Protein AF-A0A896WCW1-F1 (afdb_monomer_lite)

Structure (mmCIF, N/CA/C/O backbone):
data_AF-A0A896WCW1-F1
#
_entry.id   AF-A0A896WCW1-F1
#
loop_
_atom_site.group_PDB
_atom_site.id
_atom_site.type_symbol
_atom_site.label_atom_id
_atom_site.label_alt_id
_atom_site.label_comp_id
_atom_site.label_asym_id
_atom_site.label_entity_id
_atom_site.label_seq_id
_atom_site.pdbx_PDB_ins_code
_atom_site.Cartn_x
_atom_site.Cartn_y
_atom_site.Cartn_z
_atom_site.occupancy
_atom_site.B_iso_or_equiv
_atom_site.auth_seq_id
_atom_site.auth_comp_id
_atom_site.auth_asym_id
_atom_site.auth_atom_id
_atom_site.pdbx_PDB_model_num
ATOM 1 N N . LEU A 1 1 ? 6.620 -12.943 19.624 1.00 75.69 1 LEU A N 1
ATOM 2 C CA . LEU A 1 1 ? 5.617 -12.027 19.021 1.00 75.69 1 LEU A CA 1
ATOM 3 C C . LEU A 1 1 ? 4.188 -12.541 19.165 1.00 75.69 1 LEU A C 1
ATOM 5 O O . LEU A 1 1 ? 3.379 -11.844 19.757 1.00 75.69 1 LEU A O 1
ATOM 9 N N . VAL A 1 2 ? 3.873 -13.747 18.675 1.00 80.25 2 VAL A N 1
ATOM 10 C CA . VAL A 1 2 ? 2.496 -14.287 18.713 1.00 80.25 2 VAL A CA 1
ATOM 11 C C . VAL A 1 2 ? 1.974 -14.464 20.144 1.00 80.25 2 VAL A C 1
ATOM 13 O O . VAL A 1 2 ? 0.871 -14.019 20.441 1.00 80.25 2 VAL A O 1
ATOM 16 N N . LEU A 1 3 ? 2.795 -15.014 21.045 1.00 81.62 3 LEU A N 1
ATOM 17 C CA . LEU A 1 3 ? 2.442 -15.163 22.464 1.00 81.62 3 LEU A CA 1
ATOM 18 C C . LEU A 1 3 ? 2.138 -13.806 23.123 1.00 81.62 3 LEU A C 1
ATOM 20 O O . LEU A 1 3 ? 1.095 -13.642 23.740 1.00 81.62 3 LEU A O 1
ATOM 24 N N . ASN A 1 4 ? 2.971 -12.788 22.895 1.00 84.62 4 ASN A N 1
ATOM 25 C CA . ASN A 1 4 ? 2.755 -11.452 23.472 1.00 84.62 4 ASN A CA 1
ATOM 26 C C . ASN A 1 4 ? 1.483 -10.771 22.945 1.00 84.62 4 ASN A C 1
ATOM 28 O O . ASN A 1 4 ? 0.840 -10.027 23.681 1.00 84.62 4 ASN A O 1
ATOM 32 N N . LYS A 1 5 ? 1.106 -11.046 21.689 1.00 83.25 5 LYS A N 1
ATOM 33 C CA . LYS A 1 5 ? -0.146 -10.555 21.107 1.00 83.25 5 LYS A CA 1
ATOM 34 C C . LYS A 1 5 ? -1.368 -11.228 21.737 1.00 83.25 5 LYS A C 1
ATOM 36 O O . LYS A 1 5 ? -2.339 -10.546 22.038 1.00 83.25 5 LYS A O 1
ATOM 41 N N . LEU A 1 6 ? -1.311 -12.545 21.947 1.00 79.38 6 LEU A N 1
ATOM 42 C CA . LEU A 1 6 ? -2.385 -13.324 22.579 1.00 79.38 6 LEU A CA 1
ATOM 43 C C . LEU A 1 6 ? -2.611 -12.925 24.039 1.00 79.38 6 LEU A C 1
ATOM 45 O O . LEU A 1 6 ? -3.748 -12.850 24.487 1.00 79.38 6 LEU A O 1
ATOM 49 N N . HIS A 1 7 ? -1.533 -12.620 24.758 1.00 83.44 7 HIS A N 1
ATOM 50 C CA . HIS A 1 7 ? -1.588 -12.203 26.158 1.00 83.44 7 HIS A CA 1
ATOM 51 C C . HIS A 1 7 ? -1.966 -10.717 26.330 1.00 83.44 7 HIS A C 1
ATOM 53 O O . HIS A 1 7 ? -1.955 -10.210 27.447 1.00 83.44 7 HIS A O 1
ATOM 59 N N . GLY A 1 8 ? -2.266 -9.997 25.240 1.00 77.44 8 GLY A N 1
ATOM 60 C CA . GLY A 1 8 ? -2.733 -8.606 25.263 1.00 77.44 8 GLY A CA 1
ATOM 61 C C . GLY A 1 8 ? -1.685 -7.557 25.654 1.00 77.44 8 GLY A C 1
ATOM 62 O O . GLY A 1 8 ? -1.963 -6.367 25.551 1.00 77.44 8 GLY A O 1
ATOM 63 N N . GLY A 1 9 ? -0.478 -7.965 26.054 1.00 80.69 9 GLY A N 1
ATOM 64 C CA . GLY A 1 9 ? 0.569 -7.049 26.515 1.00 80.69 9 GLY A CA 1
ATOM 65 C C . GLY A 1 9 ? 1.235 -6.230 25.404 1.00 80.69 9 GLY A C 1
ATOM 66 O O . GLY A 1 9 ? 1.813 -5.187 25.688 1.00 80.69 9 GLY A O 1
ATOM 67 N N . LEU A 1 10 ? 1.175 -6.679 24.142 1.00 85.19 10 LEU A N 1
ATOM 68 C CA . LEU A 1 10 ? 1.815 -5.986 23.019 1.00 85.19 10 LEU A CA 1
ATOM 69 C C . LEU A 1 10 ? 1.046 -6.214 21.7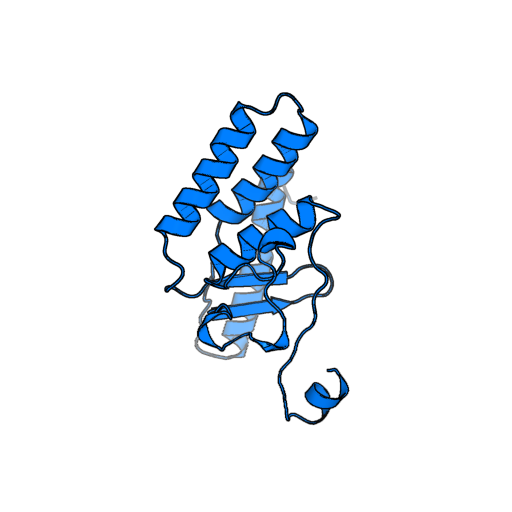08 1.00 85.19 10 LEU A C 1
ATOM 71 O O . LEU A 1 10 ? 0.967 -7.338 21.204 1.00 85.19 10 LEU A O 1
ATOM 75 N N . GLN A 1 11 ? 0.521 -5.144 21.107 1.00 84.56 11 GLN A N 1
ATOM 76 C CA . GLN A 1 11 ? -0.097 -5.216 19.782 1.00 84.56 11 GLN A CA 1
ATOM 77 C C . GLN A 1 11 ? 0.983 -5.223 18.693 1.00 84.56 11 GLN A C 1
ATOM 79 O O . GLN A 1 11 ? 1.600 -4.201 18.414 1.00 84.56 11 GLN A O 1
ATOM 84 N N . VAL A 1 12 ? 1.213 -6.383 18.067 1.00 88.31 12 VAL A N 1
ATOM 85 C CA . VAL A 1 12 ? 2.205 -6.537 16.987 1.00 88.31 12 VAL A CA 1
ATOM 86 C C . VAL A 1 12 ? 1.606 -7.230 15.767 1.00 88.31 12 VAL A C 1
ATOM 88 O O . VAL A 1 12 ? 0.738 -8.105 15.869 1.00 88.31 12 VAL A O 1
ATOM 91 N N . ALA A 1 13 ? 2.105 -6.861 14.592 1.00 88.25 13 ALA A N 1
ATOM 92 C CA . ALA A 1 13 ? 1.922 -7.593 13.350 1.00 88.25 13 ALA A CA 1
ATOM 93 C C . ALA A 1 13 ? 3.277 -7.757 12.650 1.00 88.25 13 ALA A C 1
ATOM 95 O O . ALA A 1 13 ? 4.128 -6.876 12.731 1.00 88.25 13 ALA A O 1
ATOM 96 N N . ALA A 1 14 ? 3.473 -8.893 11.982 1.00 88.06 14 ALA A N 1
ATOM 97 C CA . ALA A 1 14 ? 4.663 -9.165 11.186 1.00 88.06 14 ALA A CA 1
ATOM 98 C C . ALA A 1 14 ? 4.242 -9.394 9.733 1.00 88.06 14 ALA A C 1
ATOM 100 O O . ALA A 1 14 ? 3.324 -10.171 9.470 1.00 88.06 14 ALA A O 1
ATOM 101 N N . VAL A 1 15 ? 4.907 -8.704 8.808 1.00 90.31 15 VAL A N 1
ATOM 102 C CA . VAL A 1 15 ? 4.639 -8.753 7.367 1.00 90.31 15 VAL A CA 1
ATOM 103 C C . VAL A 1 15 ? 5.955 -9.004 6.643 1.00 90.31 15 VAL A C 1
ATOM 105 O O . VAL A 1 15 ? 7.001 -8.487 7.036 1.00 90.31 15 VAL A O 1
ATOM 108 N N . LYS A 1 16 ? 5.918 -9.813 5.583 1.00 90.62 16 LYS A N 1
ATOM 109 C CA . LYS A 1 16 ? 7.090 -10.065 4.743 1.00 90.62 16 LYS A CA 1
ATOM 110 C C . LYS A 1 16 ? 7.417 -8.824 3.907 1.00 90.62 16 LYS A C 1
ATOM 112 O O . LYS A 1 16 ? 6.524 -8.229 3.309 1.00 90.62 16 LYS A O 1
ATOM 117 N N . ALA A 1 17 ? 8.696 -8.467 3.827 1.00 87.75 17 ALA A N 1
ATOM 118 C CA . ALA A 1 17 ? 9.135 -7.359 2.986 1.00 87.75 17 ALA A CA 1
ATOM 119 C C . ALA A 1 17 ? 8.834 -7.631 1.495 1.00 87.75 17 ALA A C 1
ATOM 121 O O . ALA A 1 17 ? 9.025 -8.765 1.035 1.00 87.75 17 ALA A O 1
ATOM 122 N N . PRO A 1 18 ? 8.392 -6.616 0.733 1.00 87.38 18 PRO A N 1
ATOM 123 C CA . PRO A 1 18 ? 8.141 -6.767 -0.693 1.00 87.38 18 PRO A CA 1
ATOM 124 C C . PRO A 1 18 ? 9.458 -6.888 -1.473 1.00 87.38 18 PRO A C 1
ATOM 126 O O . PRO A 1 18 ? 10.452 -6.243 -1.151 1.00 87.38 18 PRO A O 1
ATOM 129 N N . GLY A 1 19 ? 9.462 -7.707 -2.526 1.00 85.12 19 GLY A N 1
ATOM 130 C CA . GLY A 1 19 ? 10.614 -7.864 -3.418 1.00 85.12 19 GLY A CA 1
ATOM 131 C C . GLY A 1 19 ? 11.773 -8.714 -2.869 1.00 85.12 19 GLY A C 1
ATOM 132 O O . GLY A 1 19 ? 11.715 -9.337 -1.800 1.00 85.12 19 GLY A O 1
ATOM 133 N N . PHE A 1 20 ? 12.854 -8.759 -3.651 1.00 84.69 20 PHE A N 1
ATOM 134 C CA . PHE A 1 20 ? 14.039 -9.587 -3.410 1.00 84.69 20 PHE A CA 1
ATOM 135 C C . PHE A 1 20 ? 15.327 -8.806 -3.700 1.00 84.69 20 PHE A C 1
ATOM 137 O O . PHE A 1 20 ? 15.320 -7.907 -4.538 1.00 84.69 20 PHE A O 1
ATOM 144 N N . GLY A 1 21 ? 16.415 -9.154 -3.004 1.00 86.75 21 GLY A N 1
ATOM 145 C CA . GLY A 1 21 ? 17.727 -8.516 -3.173 1.00 86.75 21 GLY A CA 1
ATOM 146 C C . GLY A 1 21 ? 17.686 -7.002 -2.950 1.00 86.75 21 GLY A C 1
ATOM 147 O O . GLY A 1 21 ? 16.979 -6.521 -2.061 1.00 86.75 21 GLY A O 1
ATOM 148 N N . ASP A 1 22 ? 18.387 -6.257 -3.798 1.00 82.81 22 ASP A N 1
ATOM 149 C CA . ASP A 1 22 ? 18.484 -4.793 -3.712 1.00 82.81 22 ASP A CA 1
ATOM 150 C C . ASP A 1 22 ? 17.143 -4.092 -3.937 1.00 82.81 22 ASP A C 1
ATOM 152 O O . ASP A 1 22 ? 16.854 -3.059 -3.340 1.00 82.81 22 ASP A O 1
ATOM 156 N N . ARG A 1 23 ? 16.229 -4.719 -4.682 1.00 83.62 23 ARG A N 1
ATOM 157 C CA . ARG A 1 23 ? 14.876 -4.179 -4.873 1.00 83.62 23 ARG A CA 1
ATOM 158 C C . ARG A 1 23 ? 14.073 -4.164 -3.580 1.00 83.62 23 ARG A C 1
ATOM 160 O O . ARG A 1 23 ? 13.231 -3.292 -3.391 1.00 83.62 23 ARG A O 1
ATOM 167 N N . ARG A 1 24 ? 14.326 -5.118 -2.678 1.00 86.56 24 ARG A N 1
ATOM 168 C CA . ARG A 1 24 ? 13.708 -5.118 -1.346 1.00 86.56 24 ARG A CA 1
ATOM 169 C C . ARG A 1 24 ? 14.183 -3.919 -0.536 1.00 86.56 24 ARG A C 1
ATOM 171 O O . ARG A 1 24 ? 13.361 -3.272 0.102 1.00 86.56 24 ARG A O 1
ATOM 178 N N . LYS A 1 25 ? 15.487 -3.638 -0.572 1.00 85.75 25 LYS A N 1
ATOM 179 C CA . LYS A 1 25 ? 16.098 -2.484 0.097 1.00 85.75 25 LYS A CA 1
ATOM 180 C C . LYS A 1 25 ? 15.445 -1.196 -0.408 1.00 85.75 25 LYS A C 1
ATOM 182 O O . LYS A 1 25 ? 14.815 -0.473 0.355 1.00 85.75 25 LYS A O 1
ATOM 187 N N . ASP A 1 26 ? 15.432 -1.014 -1.718 1.00 86.50 26 ASP A N 1
ATOM 188 C CA . ASP A 1 26 ? 14.799 0.124 -2.379 1.00 86.50 26 ASP A CA 1
ATOM 189 C C . ASP A 1 26 ? 13.331 0.353 -1.995 1.00 86.50 26 ASP A C 1
ATOM 191 O O . ASP A 1 26 ? 12.945 1.473 -1.657 1.00 86.50 26 ASP A O 1
ATOM 195 N N . MET A 1 27 ? 12.515 -0.706 -2.017 1.00 87.50 27 MET A N 1
ATOM 196 C CA . MET A 1 27 ? 11.097 -0.619 -1.658 1.00 87.50 27 MET A CA 1
ATOM 197 C C . MET A 1 27 ? 10.889 -0.354 -0.163 1.00 87.50 27 MET A C 1
ATOM 199 O O . MET A 1 27 ? 9.949 0.343 0.211 1.00 87.50 27 MET A O 1
ATOM 203 N N . LEU A 1 28 ? 11.750 -0.890 0.706 1.00 87.12 28 LEU A N 1
ATOM 204 C CA . LEU A 1 28 ? 11.729 -0.564 2.133 1.00 87.12 28 LEU A CA 1
ATOM 205 C C . LEU A 1 28 ? 12.150 0.888 2.380 1.00 87.12 28 LEU A C 1
ATOM 207 O O . LEU A 1 28 ? 11.597 1.523 3.273 1.00 87.12 28 LEU A O 1
ATOM 211 N N . GLY A 1 29 ? 13.061 1.427 1.568 1.00 85.31 29 GLY A N 1
ATOM 212 C CA . GLY A 1 29 ? 13.411 2.846 1.572 1.00 85.31 29 GLY A CA 1
ATOM 213 C C . GLY A 1 29 ? 12.224 3.724 1.196 1.00 85.31 29 GLY A C 1
ATOM 214 O O . GLY A 1 29 ? 11.944 4.702 1.882 1.00 85.31 29 GLY A O 1
ATOM 215 N N . ASP A 1 30 ? 11.467 3.332 0.170 1.00 85.94 30 ASP A N 1
ATOM 216 C CA . ASP A 1 30 ? 10.249 4.043 -0.234 1.00 85.94 30 ASP A CA 1
ATOM 217 C C . ASP A 1 30 ? 9.215 4.069 0.907 1.00 85.94 30 ASP A C 1
ATOM 219 O O . ASP A 1 30 ? 8.649 5.116 1.216 1.00 85.94 30 ASP A O 1
ATOM 223 N N . ILE A 1 31 ? 9.007 2.935 1.587 1.00 85.75 31 ILE A N 1
ATOM 224 C CA . ILE A 1 31 ? 8.095 2.848 2.738 1.00 85.75 31 ILE A CA 1
ATOM 225 C C . ILE A 1 31 ? 8.608 3.688 3.914 1.00 85.75 31 ILE A C 1
ATOM 227 O O . ILE A 1 31 ? 7.816 4.371 4.558 1.00 85.75 31 ILE A O 1
ATOM 231 N N . ALA A 1 32 ? 9.914 3.679 4.187 1.00 85.12 32 ALA A N 1
ATOM 232 C CA . ALA A 1 32 ? 10.501 4.485 5.254 1.00 85.12 32 ALA A CA 1
ATOM 233 C C . ALA A 1 32 ? 10.241 5.984 5.033 1.00 85.12 32 ALA A C 1
ATOM 235 O O . ALA A 1 32 ? 9.822 6.666 5.964 1.00 85.12 32 ALA A O 1
ATOM 236 N N . VAL A 1 33 ? 10.375 6.467 3.791 1.00 84.19 33 VAL A N 1
ATOM 237 C CA . VAL A 1 33 ? 10.056 7.857 3.421 1.00 84.19 33 VAL A CA 1
ATOM 238 C C . VAL A 1 33 ? 8.571 8.170 3.635 1.00 84.19 33 VAL A C 1
ATOM 240 O O . VAL A 1 33 ? 8.252 9.208 4.208 1.00 84.19 3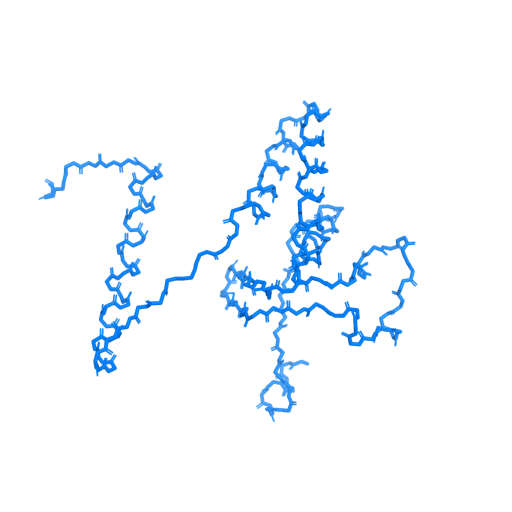3 VAL A O 1
ATOM 243 N N . ILE A 1 34 ? 7.659 7.266 3.250 1.00 81.50 34 ILE A N 1
ATOM 244 C CA . ILE A 1 34 ? 6.207 7.461 3.434 1.00 81.50 34 ILE A CA 1
ATOM 245 C C . ILE A 1 34 ? 5.830 7.578 4.914 1.00 81.50 34 ILE A C 1
ATOM 247 O O . ILE A 1 34 ? 4.923 8.329 5.261 1.00 81.50 34 ILE A O 1
ATOM 251 N N . VAL A 1 35 ? 6.481 6.811 5.784 1.00 82.25 35 VAL A N 1
ATOM 252 C CA . VAL A 1 35 ? 6.122 6.695 7.207 1.00 82.25 35 VAL A CA 1
ATOM 253 C C . VAL A 1 35 ? 6.996 7.621 8.082 1.00 82.25 35 VAL A C 1
ATOM 255 O O . VAL A 1 35 ? 6.801 7.712 9.291 1.00 82.25 35 VAL A O 1
ATOM 258 N N . GLY A 1 36 ? 7.959 8.334 7.483 1.00 77.25 36 GLY A N 1
ATOM 259 C CA . GLY A 1 36 ? 8.893 9.214 8.193 1.00 77.25 36 GLY A CA 1
ATOM 260 C C . GLY A 1 36 ? 9.895 8.466 9.078 1.00 77.25 36 GLY A C 1
ATOM 261 O O . GLY A 1 36 ? 10.403 9.033 10.038 1.00 77.25 36 GLY A O 1
ATOM 262 N N . ALA A 1 37 ? 10.157 7.190 8.786 1.00 79.31 37 ALA A N 1
ATOM 263 C CA . ALA A 1 37 ? 11.105 6.367 9.529 1.00 79.31 37 ALA A CA 1
ATOM 264 C C . ALA A 1 37 ? 12.536 6.580 9.027 1.00 79.31 37 ALA A C 1
ATOM 266 O O . ALA A 1 37 ? 12.771 6.805 7.835 1.00 79.31 37 ALA A O 1
ATOM 267 N N . LYS A 1 38 ? 13.517 6.385 9.910 1.00 71.88 38 LYS A N 1
ATOM 268 C CA . LYS A 1 38 ? 14.909 6.259 9.484 1.00 71.88 38 LYS A CA 1
ATOM 269 C C . LYS A 1 38 ? 15.073 4.972 8.681 1.00 71.88 38 LYS A C 1
ATOM 271 O O . LYS A 1 38 ? 14.558 3.913 9.040 1.00 71.88 38 LYS A O 1
ATOM 276 N N . TYR A 1 39 ? 15.809 5.048 7.578 1.00 68.19 39 TYR A N 1
ATOM 277 C CA . TYR A 1 39 ? 16.064 3.889 6.734 1.00 68.19 39 TYR A CA 1
ATOM 278 C C . TYR A 1 39 ? 17.131 2.978 7.370 1.00 68.19 39 TYR A C 1
ATOM 280 O O . TYR A 1 39 ? 18.319 3.083 7.085 1.00 68.19 39 TYR A O 1
ATOM 288 N N . VAL A 1 40 ? 16.690 2.101 8.276 1.00 61.00 40 VAL A N 1
ATOM 289 C CA . VAL A 1 40 ? 17.547 1.206 9.084 1.00 61.00 40 VAL A CA 1
ATOM 290 C C . VAL A 1 40 ? 18.079 -0.000 8.289 1.00 61.00 40 VAL A C 1
ATOM 292 O O . VAL A 1 40 ? 19.041 -0.637 8.698 1.00 61.00 40 VAL A O 1
ATOM 295 N N . VAL A 1 41 ? 17.492 -0.320 7.130 1.00 59.53 41 VAL A N 1
ATOM 296 C CA . VAL A 1 41 ? 17.813 -1.538 6.350 1.00 59.53 41 VAL A CA 1
ATOM 297 C C . VAL A 1 41 ? 18.951 -1.318 5.335 1.00 59.53 41 VAL A C 1
ATOM 299 O O . VAL A 1 41 ? 19.270 -2.218 4.558 1.00 59.53 41 VAL A O 1
ATOM 302 N N . ASN A 1 42 ? 19.589 -0.142 5.320 1.00 63.75 42 ASN A N 1
ATOM 303 C CA . ASN A 1 42 ? 20.800 0.032 4.521 1.00 63.75 42 ASN A CA 1
ATOM 304 C C . ASN A 1 42 ? 22.018 -0.524 5.272 1.00 63.75 42 ASN A C 1
ATOM 306 O O . ASN A 1 42 ? 22.437 0.053 6.276 1.00 63.75 42 ASN A O 1
ATOM 310 N N . ASP A 1 43 ? 22.614 -1.599 4.751 1.00 58.41 43 ASP A N 1
ATOM 311 C CA . ASP A 1 43 ? 23.849 -2.190 5.291 1.00 58.41 43 ASP A CA 1
ATOM 312 C C . ASP A 1 43 ? 25.016 -1.179 5.316 1.00 58.41 43 ASP A C 1
ATOM 314 O O . ASP A 1 43 ? 25.931 -1.305 6.126 1.00 58.41 43 ASP A O 1
ATOM 318 N N . GLU A 1 44 ? 24.967 -0.137 4.478 1.00 57.78 44 GLU A N 1
ATOM 319 C CA . GLU A 1 44 ? 25.978 0.928 4.407 1.00 57.78 44 GLU A CA 1
ATOM 320 C C . GLU A 1 44 ? 25.946 1.890 5.605 1.00 57.78 44 GLU A C 1
ATOM 322 O O . GLU A 1 44 ? 26.945 2.541 5.901 1.00 57.78 44 GLU A O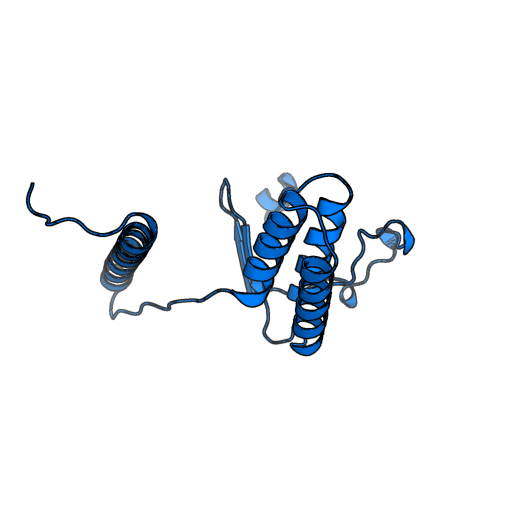 1
ATOM 327 N N . LEU A 1 45 ? 24.809 1.996 6.305 1.00 59.97 45 LEU A N 1
ATOM 328 C CA . LEU A 1 45 ? 24.614 2.956 7.399 1.00 59.97 45 LEU A CA 1
ATOM 329 C C . LEU A 1 45 ? 24.957 2.387 8.787 1.00 59.97 45 LEU A C 1
ATOM 331 O O . LEU A 1 45 ? 24.893 3.133 9.761 1.00 59.97 45 LEU A O 1
ATOM 335 N N . ALA A 1 46 ? 25.339 1.105 8.885 1.00 57.94 46 ALA A N 1
ATOM 336 C CA . ALA A 1 46 ? 25.826 0.440 10.104 1.00 57.94 46 ALA A CA 1
ATOM 337 C C . ALA A 1 46 ? 25.011 0.732 11.387 1.00 57.94 46 ALA A C 1
ATOM 339 O O . ALA A 1 46 ? 25.560 0.771 12.490 1.00 57.94 46 ALA A O 1
ATOM 340 N N . VAL A 1 47 ? 23.695 0.938 11.265 1.00 66.12 47 VAL A N 1
ATOM 341 C CA . VAL A 1 47 ? 22.817 1.172 12.418 1.00 66.12 47 VAL A CA 1
ATOM 342 C C . VAL A 1 47 ? 22.509 -0.173 13.061 1.00 66.12 47 VAL A C 1
ATOM 344 O O . VAL A 1 47 ? 21.873 -1.035 12.453 1.00 66.12 47 VAL A O 1
ATOM 347 N N . LYS A 1 48 ? 22.958 -0.368 14.301 1.00 69.44 48 LYS A N 1
ATOM 348 C CA . LYS A 1 48 ? 22.604 -1.556 15.078 1.00 69.44 48 LYS A CA 1
ATOM 349 C C . LYS A 1 48 ? 21.164 -1.439 15.565 1.00 69.44 48 LYS A C 1
ATOM 351 O O . LYS A 1 48 ? 20.726 -0.373 15.985 1.00 69.44 48 LYS A O 1
ATOM 356 N N . MET A 1 49 ? 20.446 -2.562 15.568 1.00 69.50 49 MET A N 1
ATOM 357 C CA . MET A 1 49 ? 19.060 -2.637 16.058 1.00 69.50 49 MET A CA 1
ATOM 358 C C . MET A 1 49 ? 18.920 -2.269 17.545 1.00 69.50 49 MET A C 1
ATOM 360 O O . MET A 1 49 ? 17.826 -1.946 17.996 1.00 69.50 49 MET A O 1
ATOM 364 N N . GLU A 1 50 ? 20.022 -2.319 18.291 1.00 74.75 50 GLU A N 1
ATOM 365 C CA . GLU A 1 50 ? 20.100 -2.004 19.720 1.00 74.75 50 GLU A CA 1
ATOM 366 C C . GLU A 1 50 ? 20.068 -0.492 19.998 1.00 74.75 50 GLU A C 1
ATOM 368 O O . GLU A 1 50 ? 19.601 -0.084 21.057 1.00 74.75 50 GLU A O 1
ATOM 373 N N . ASP A 1 51 ? 20.488 0.333 19.034 1.00 77.25 51 ASP A N 1
ATOM 374 C CA . ASP A 1 51 ? 20.622 1.789 19.192 1.00 77.25 51 ASP A CA 1
ATOM 375 C C . ASP A 1 51 ? 19.397 2.566 18.664 1.00 77.25 51 ASP A C 1
ATOM 377 O O . ASP A 1 51 ? 19.412 3.795 18.586 1.00 77.25 51 ASP A O 1
ATOM 381 N N . ILE A 1 52 ? 18.335 1.862 18.255 1.00 78.50 52 ILE A N 1
ATOM 382 C CA . ILE A 1 52 ? 17.152 2.469 17.634 1.00 78.50 52 ILE A CA 1
ATOM 383 C C . ILE A 1 52 ? 16.312 3.182 18.693 1.00 78.50 52 ILE A C 1
ATOM 385 O O . ILE A 1 52 ? 15.851 2.583 19.666 1.00 78.50 52 ILE A O 1
ATOM 389 N N . THR A 1 53 ? 16.048 4.465 18.459 1.00 81.06 53 THR A N 1
ATOM 390 C CA . THR A 1 53 ? 15.179 5.282 19.308 1.00 81.06 53 THR A CA 1
ATOM 391 C C . THR A 1 53 ? 13.766 5.379 18.734 1.00 81.06 53 THR A C 1
ATOM 393 O O . THR A 1 53 ? 13.522 5.096 17.561 1.00 81.06 53 THR A O 1
ATOM 396 N N . LEU A 1 54 ? 12.802 5.834 19.541 1.00 78.81 54 LEU A N 1
ATOM 397 C CA . LEU A 1 54 ? 11.429 6.074 19.072 1.00 78.81 54 LEU A CA 1
ATOM 398 C C . LEU A 1 54 ? 11.352 7.114 17.941 1.00 78.81 54 LEU A C 1
ATOM 400 O O . LEU A 1 54 ? 10.408 7.076 17.162 1.00 78.81 54 LEU A O 1
ATOM 404 N N . ALA A 1 55 ? 12.339 8.009 17.837 1.00 77.56 55 ALA A N 1
ATOM 405 C CA . ALA A 1 55 ? 12.423 8.999 16.765 1.00 77.56 55 ALA A CA 1
ATOM 406 C C . ALA A 1 55 ? 12.845 8.390 15.416 1.00 77.56 55 ALA A C 1
ATOM 408 O O . ALA A 1 55 ? 12.581 8.975 14.370 1.00 77.56 55 ALA A O 1
ATOM 409 N N . ASP A 1 56 ? 13.487 7.220 15.429 1.00 77.75 56 ASP A N 1
ATOM 410 C CA . ASP A 1 56 ? 13.883 6.506 14.213 1.00 77.75 56 ASP A CA 1
ATOM 411 C C . ASP A 1 56 ? 12.728 5.665 13.639 1.00 77.75 56 ASP A C 1
ATOM 413 O O . ASP A 1 56 ? 12.773 5.248 12.477 1.00 77.75 56 ASP A O 1
ATOM 417 N N . LEU A 1 57 ? 11.689 5.409 14.442 1.00 81.94 57 LEU A N 1
ATOM 418 C CA . LEU A 1 57 ? 10.497 4.676 14.033 1.00 81.94 57 LEU A CA 1
ATOM 419 C C . LEU A 1 57 ? 9.520 5.594 13.298 1.00 81.94 57 LEU A C 1
ATOM 421 O O . LEU A 1 57 ? 9.279 6.732 13.690 1.00 81.94 57 LEU A O 1
ATOM 425 N N . GLY A 1 58 ? 8.908 5.066 12.242 1.00 81.12 58 GLY A N 1
ATOM 426 C CA . GLY A 1 58 ? 7.891 5.795 11.497 1.00 81.12 58 GLY A CA 1
ATOM 427 C C . GLY A 1 58 ? 6.513 5.752 12.162 1.00 81.12 58 GLY A C 1
ATOM 428 O O . GLY A 1 58 ? 6.185 4.817 12.896 1.00 81.12 58 GLY A O 1
ATOM 429 N N . THR A 1 59 ? 5.666 6.727 11.824 1.00 83.38 59 THR A N 1
ATOM 430 C CA . THR A 1 59 ? 4.256 6.767 12.232 1.00 83.38 59 THR A CA 1
ATOM 431 C C . THR A 1 59 ? 3.306 6.577 11.046 1.00 83.38 59 THR A C 1
ATOM 433 O O . THR A 1 59 ? 3.513 7.093 9.951 1.00 83.38 59 THR A O 1
ATOM 436 N N . ALA A 1 60 ? 2.225 5.824 11.257 1.00 85.94 60 ALA A N 1
ATOM 437 C CA . ALA A 1 60 ? 1.156 5.644 10.279 1.00 85.94 60 ALA A CA 1
ATOM 438 C C . ALA A 1 60 ? -0.197 5.850 10.959 1.00 85.94 60 ALA A C 1
ATOM 440 O O . ALA A 1 60 ? -0.387 5.465 12.112 1.00 85.94 60 ALA A O 1
ATOM 441 N N . LYS A 1 61 ? -1.154 6.434 10.237 1.00 85.12 61 LYS A N 1
ATOM 442 C CA . LYS A 1 61 ? -2.500 6.687 10.760 1.00 85.12 61 LYS A CA 1
ATOM 443 C C . LYS A 1 61 ? -3.304 5.402 10.901 1.00 85.12 61 LYS A C 1
ATOM 445 O O . LYS A 1 61 ? -4.027 5.240 11.872 1.00 85.12 61 LYS A O 1
ATOM 450 N N . ASN A 1 62 ? -3.218 4.525 9.904 1.00 85.75 62 ASN A N 1
ATOM 451 C CA . ASN A 1 62 ? -3.903 3.238 9.885 1.00 85.75 62 ASN A CA 1
ATOM 452 C C . ASN A 1 62 ? -3.096 2.240 9.056 1.00 85.75 62 ASN A C 1
ATOM 454 O O . ASN A 1 62 ? -2.611 2.573 7.976 1.00 85.75 62 ASN A O 1
ATOM 458 N N . VAL A 1 63 ? -3.008 0.998 9.525 1.00 89.50 63 VAL A N 1
ATOM 459 C CA . VAL A 1 63 ? -2.356 -0.095 8.796 1.00 89.50 63 VAL A CA 1
ATOM 460 C C . VAL A 1 63 ? -3.333 -1.258 8.694 1.00 89.50 63 VAL A C 1
ATOM 462 O O . VAL A 1 63 ? -3.756 -1.811 9.708 1.00 89.50 63 VAL A O 1
ATOM 465 N N . ARG A 1 64 ? -3.710 -1.628 7.466 1.00 89.94 64 ARG A N 1
ATOM 466 C CA . ARG A 1 64 ? -4.606 -2.758 7.191 1.00 89.94 64 ARG A CA 1
ATOM 467 C C . ARG A 1 64 ? -3.812 -3.883 6.548 1.00 89.94 64 ARG A C 1
ATOM 469 O O . ARG A 1 64 ? -3.287 -3.725 5.449 1.00 89.94 64 ARG A O 1
ATOM 476 N N . ILE A 1 65 ? -3.744 -5.018 7.234 1.00 92.31 65 ILE A N 1
ATOM 477 C CA . ILE A 1 65 ? -3.039 -6.215 6.771 1.00 92.31 65 ILE A CA 1
ATOM 478 C C . ILE A 1 65 ? -4.088 -7.281 6.472 1.00 92.31 65 ILE A C 1
ATOM 480 O O . ILE A 1 65 ? -4.886 -7.634 7.339 1.00 92.31 65 ILE A O 1
ATOM 484 N N . THR A 1 66 ? -4.096 -7.765 5.237 1.00 90.50 66 THR A N 1
ATOM 485 C CA . THR A 1 66 ? -4.865 -8.935 4.803 1.00 90.50 66 THR A CA 1
ATOM 486 C C . THR A 1 66 ? -3.907 -10.099 4.539 1.00 90.50 66 THR A C 1
ATOM 488 O O . THR A 1 66 ? -2.707 -9.983 4.786 1.00 90.50 66 THR A O 1
ATOM 491 N N . LYS A 1 67 ? -4.423 -11.236 4.057 1.00 87.62 67 LYS A N 1
ATOM 492 C CA . LYS A 1 67 ? -3.597 -12.404 3.723 1.00 87.62 67 LYS A CA 1
ATOM 493 C C . LYS A 1 67 ? -2.525 -12.072 2.677 1.00 87.62 67 LYS A C 1
ATOM 495 O O . LYS A 1 67 ? -1.383 -12.497 2.828 1.00 87.62 67 LYS A O 1
ATOM 500 N N . ASP A 1 68 ? -2.896 -11.280 1.672 1.00 87.56 68 ASP A N 1
ATOM 501 C CA . ASP A 1 68 ? -2.073 -11.070 0.478 1.00 87.56 68 ASP A CA 1
ATOM 502 C C . ASP A 1 68 ? -1.588 -9.620 0.331 1.00 87.56 68 ASP A C 1
ATOM 504 O O . ASP A 1 68 ? -0.581 -9.364 -0.327 1.00 87.56 68 ASP A O 1
ATOM 508 N N . THR A 1 69 ? -2.268 -8.653 0.960 1.00 88.38 69 THR A N 1
ATOM 509 C CA . THR A 1 69 ? -1.954 -7.225 0.806 1.00 88.38 69 THR A CA 1
ATOM 510 C C . THR A 1 69 ? -1.799 -6.506 2.140 1.00 88.38 69 THR A C 1
ATOM 512 O O . THR A 1 69 ? -2.523 -6.756 3.104 1.00 88.38 69 THR A O 1
ATOM 515 N N . THR A 1 70 ? -0.856 -5.564 2.179 1.00 90.19 70 THR A N 1
ATOM 516 C CA . THR A 1 70 ? -0.667 -4.633 3.296 1.00 90.19 70 THR A CA 1
ATOM 517 C C . THR A 1 70 ? -0.865 -3.215 2.788 1.00 90.19 70 THR A C 1
ATOM 519 O O . THR A 1 70 ? -0.14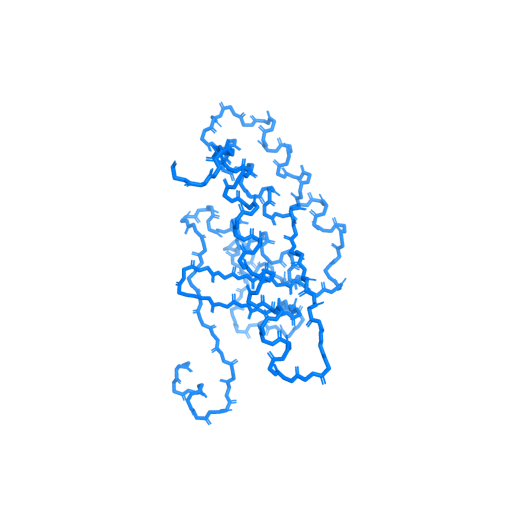6 -2.772 1.898 1.00 90.19 70 THR A O 1
ATOM 522 N N . THR A 1 71 ? -1.844 -2.512 3.350 1.00 88.06 71 THR A N 1
ATOM 523 C CA . THR A 1 71 ? -2.130 -1.110 3.037 1.00 88.06 71 THR A CA 1
ATOM 524 C C . THR A 1 71 ? -1.713 -0.249 4.217 1.00 88.06 71 THR A C 1
ATOM 526 O O . THR A 1 71 ? -2.224 -0.418 5.326 1.00 88.06 71 THR A O 1
ATOM 529 N N . ILE A 1 72 ? -0.786 0.673 3.975 1.00 87.25 72 ILE A N 1
ATOM 530 C CA . ILE A 1 72 ? -0.307 1.634 4.965 1.00 87.25 72 ILE A CA 1
ATOM 531 C C . ILE A 1 72 ? -0.896 2.991 4.596 1.00 87.25 72 ILE A C 1
ATOM 533 O O . ILE A 1 72 ? -0.682 3.486 3.493 1.00 87.25 72 ILE A O 1
ATOM 537 N N . ILE A 1 73 ? -1.643 3.585 5.519 1.00 84.44 73 ILE A N 1
ATOM 538 C CA . ILE A 1 73 ? -2.141 4.952 5.405 1.00 84.44 73 ILE A CA 1
ATOM 539 C C . ILE A 1 73 ? -1.205 5.813 6.248 1.00 84.44 73 ILE A C 1
ATOM 541 O O . ILE A 1 73 ? -1.232 5.731 7.481 1.00 84.44 73 ILE A O 1
ATOM 545 N N . GLY A 1 74 ? -0.357 6.595 5.576 1.00 71.38 74 GLY A N 1
ATOM 546 C CA . GLY A 1 74 ? 0.602 7.500 6.216 1.00 71.38 74 GLY A CA 1
ATOM 547 C C . GLY A 1 74 ? -0.070 8.519 7.142 1.00 71.38 74 GLY A C 1
ATOM 548 O O . GLY A 1 74 ? -1.268 8.806 7.019 1.00 71.38 74 GLY A O 1
ATOM 549 N N . SER A 1 75 ? 0.686 9.022 8.117 1.00 64.75 75 SER A N 1
ATOM 550 C CA . SER A 1 75 ? 0.288 10.179 8.923 1.00 64.75 75 SER A CA 1
ATOM 551 C C . SER A 1 75 ? 0.523 11.478 8.133 1.00 64.75 75 SER A C 1
ATOM 553 O O . SER A 1 75 ? 1.199 11.488 7.109 1.00 64.75 75 SER A O 1
ATOM 555 N N . VAL A 1 76 ? -0.102 12.577 8.560 1.00 55.69 76 VAL A N 1
ATOM 556 C CA . VAL A 1 76 ? -0.045 13.877 7.855 1.00 55.69 76 VAL A CA 1
ATOM 557 C C . VAL A 1 76 ? 1.344 14.531 7.977 1.00 55.69 76 VAL A C 1
ATOM 559 O O . VAL A 1 76 ? 1.674 15.418 7.197 1.00 55.69 76 VAL A O 1
ATOM 562 N N . ASP A 1 77 ? 2.174 14.045 8.902 1.00 54.97 77 ASP A N 1
ATOM 563 C CA . ASP A 1 77 ? 3.495 14.596 9.222 1.00 54.97 77 ASP A CA 1
ATOM 564 C C . ASP A 1 77 ? 4.620 14.043 8.327 1.00 54.97 77 ASP A C 1
ATOM 566 O O . ASP A 1 77 ? 5.783 14.426 8.465 1.00 54.97 77 ASP A O 1
ATOM 570 N N . SER A 1 78 ? 4.292 13.157 7.382 1.00 56.06 78 SER A N 1
ATOM 571 C CA . SER A 1 78 ? 5.220 12.706 6.347 1.00 56.06 78 SER A CA 1
ATOM 572 C C . SER A 1 78 ? 5.545 13.879 5.423 1.00 56.06 78 SER A C 1
ATOM 574 O O . SER A 1 78 ? 4.739 14.246 4.570 1.00 56.06 78 SER A O 1
ATOM 576 N N . ALA A 1 79 ? 6.715 14.493 5.618 1.00 61.56 79 ALA A N 1
ATOM 577 C CA . ALA A 1 79 ? 7.168 15.666 4.876 1.00 61.56 79 ALA A CA 1
ATOM 578 C C . ALA A 1 79 ? 6.964 15.486 3.361 1.00 61.56 79 ALA A C 1
ATOM 580 O O . ALA A 1 79 ? 7.686 14.729 2.714 1.00 61.56 79 ALA A O 1
ATOM 581 N N . SER A 1 80 ? 5.993 16.197 2.783 1.00 67.56 80 SER A N 1
ATOM 582 C CA . SER A 1 80 ? 5.643 16.104 1.357 1.00 67.56 80 SER A CA 1
ATOM 583 C C . SER A 1 80 ? 6.859 16.279 0.441 1.00 67.56 80 SER A C 1
ATOM 585 O O . SER A 1 80 ? 6.967 15.613 -0.585 1.00 67.56 80 SER A O 1
ATOM 587 N N . SER A 1 81 ? 7.832 17.088 0.867 1.00 78.81 81 SER A N 1
ATOM 588 C CA . SER A 1 81 ? 9.094 17.324 0.165 1.00 78.81 81 SER A CA 1
ATOM 589 C C . SER A 1 81 ? 9.985 16.083 0.028 1.00 78.81 81 SER A C 1
ATOM 591 O O . SER A 1 81 ? 10.654 15.923 -0.994 1.00 78.81 81 SER A O 1
ATOM 593 N N . SER A 1 82 ? 10.011 15.182 1.017 1.00 80.88 82 SER A N 1
ATOM 594 C CA . SER A 1 82 ? 10.823 13.959 0.949 1.00 80.88 82 SER A CA 1
ATOM 595 C C . SER A 1 82 ? 10.214 12.951 -0.027 1.00 80.88 82 SER A C 1
ATOM 597 O O . SER A 1 82 ? 10.941 12.325 -0.804 1.00 80.88 82 SER A O 1
ATOM 599 N N . ILE A 1 83 ? 8.880 12.865 -0.057 1.00 82.38 83 ILE A N 1
ATOM 600 C CA . ILE A 1 83 ? 8.127 12.056 -1.020 1.00 82.38 83 ILE A CA 1
ATOM 601 C C . ILE A 1 83 ? 8.335 12.609 -2.431 1.00 82.38 83 ILE A C 1
ATOM 603 O O . ILE A 1 83 ? 8.692 11.854 -3.333 1.00 82.38 83 ILE A O 1
ATOM 607 N N . GLU A 1 84 ? 8.196 13.922 -2.628 1.00 84.44 84 GLU A N 1
ATOM 608 C CA . GLU A 1 84 ? 8.442 14.572 -3.920 1.00 84.44 84 GLU A CA 1
ATOM 609 C C . GLU A 1 84 ? 9.872 14.329 -4.415 1.00 84.44 84 GLU A C 1
ATOM 611 O O . GLU A 1 84 ? 10.066 13.877 -5.546 1.00 84.44 84 GLU A O 1
ATOM 616 N N . SER A 1 85 ? 10.874 14.525 -3.552 1.00 87.31 85 SER A N 1
ATOM 617 C CA . SER A 1 85 ? 12.276 14.231 -3.863 1.00 87.31 85 SER A CA 1
ATOM 618 C C . SER A 1 85 ? 12.463 12.777 -4.302 1.00 87.31 85 SER A C 1
ATOM 620 O O . SER A 1 85 ? 13.048 12.511 -5.356 1.00 87.31 85 SER A O 1
ATOM 622 N N . ARG A 1 86 ? 11.876 11.823 -3.567 1.00 86.69 86 ARG A N 1
ATOM 623 C CA . ARG A 1 86 ? 11.941 10.398 -3.908 1.00 86.69 86 ARG A CA 1
ATOM 624 C C . ARG A 1 86 ? 11.249 10.085 -5.235 1.00 86.69 86 ARG A C 1
ATOM 626 O O . ARG A 1 86 ? 11.786 9.326 -6.039 1.00 86.69 86 ARG A O 1
ATOM 633 N N . THR A 1 87 ? 10.092 10.688 -5.508 1.00 87.88 87 THR A N 1
ATOM 634 C CA . THR A 1 87 ? 9.404 10.503 -6.795 1.00 87.88 87 THR A CA 1
ATOM 635 C C . THR A 1 87 ? 10.215 11.061 -7.960 1.00 87.88 87 THR A C 1
ATOM 637 O O . THR A 1 87 ? 10.279 10.423 -9.008 1.00 87.88 87 THR A O 1
ATOM 640 N N . ASN A 1 88 ? 10.889 12.198 -7.780 1.00 90.19 88 ASN A N 1
ATOM 641 C CA . ASN A 1 88 ? 11.739 12.794 -8.807 1.00 90.19 88 ASN A CA 1
ATOM 642 C C . ASN A 1 88 ? 13.003 11.962 -9.060 1.00 90.19 88 ASN A C 1
ATOM 644 O O . ASN A 1 88 ? 13.383 11.788 -10.215 1.00 90.19 88 ASN A O 1
ATOM 648 N N . GLN A 1 89 ? 13.598 11.375 -8.016 1.00 89.25 89 GLN A N 1
ATOM 649 C CA . GLN A 1 89 ? 14.693 10.409 -8.167 1.00 89.25 89 GLN A CA 1
ATOM 650 C C . GLN A 1 89 ? 14.273 9.189 -8.996 1.00 89.25 89 GLN A C 1
ATOM 652 O O . GLN A 1 89 ? 15.007 8.753 -9.875 1.00 89.25 89 GLN A O 1
ATOM 657 N N . ILE A 1 90 ? 13.083 8.637 -8.748 1.00 89.88 90 ILE A N 1
ATOM 658 C CA . ILE A 1 90 ? 12.598 7.482 -9.517 1.00 89.88 90 ILE A CA 1
ATOM 659 C C . ILE A 1 90 ? 12.288 7.887 -10.966 1.00 89.88 90 ILE A C 1
ATOM 661 O O . ILE A 1 90 ? 12.583 7.127 -11.884 1.00 89.88 90 ILE A O 1
ATOM 665 N N . LYS A 1 91 ? 11.747 9.092 -11.200 1.00 90.31 91 LYS A N 1
ATOM 666 C CA . LYS A 1 91 ? 11.516 9.614 -12.560 1.00 90.31 91 LYS A CA 1
ATOM 667 C C . LYS A 1 91 ? 12.811 9.721 -13.362 1.00 90.31 91 LYS A C 1
ATOM 669 O O . LYS A 1 91 ? 12.852 9.221 -14.481 1.00 90.31 91 LYS A O 1
ATOM 674 N N . SER A 1 92 ? 13.870 10.292 -12.789 1.00 91.94 92 SER A N 1
ATOM 675 C CA . SER A 1 92 ? 15.158 10.390 -13.487 1.00 91.94 92 SER A CA 1
ATOM 676 C C . SER A 1 92 ? 15.780 9.014 -13.747 1.00 91.94 92 SER A C 1
ATOM 678 O O . SER A 1 92 ? 16.329 8.778 -14.819 1.00 91.94 92 SER A O 1
ATOM 680 N N . GLN A 1 93 ? 15.625 8.060 -12.822 1.00 87.81 93 GLN A N 1
ATOM 681 C CA . GLN A 1 93 ? 16.061 6.673 -13.035 1.00 87.81 93 GLN A CA 1
ATOM 682 C C . GLN A 1 93 ? 15.310 5.984 -14.185 1.00 87.81 93 GLN A C 1
ATOM 684 O O . GLN A 1 93 ? 15.912 5.207 -14.925 1.00 87.81 93 GLN A O 1
ATOM 689 N N . ILE A 1 94 ? 14.016 6.273 -14.367 1.00 89.38 94 ILE A N 1
ATOM 690 C CA . ILE A 1 94 ? 13.226 5.742 -15.491 1.00 89.38 94 ILE A CA 1
ATOM 691 C C . ILE A 1 94 ? 13.756 6.261 -16.833 1.00 89.38 94 ILE A C 1
ATOM 693 O O . ILE A 1 94 ? 13.799 5.497 -17.797 1.00 89.38 94 ILE A O 1
ATOM 697 N N . GLU A 1 95 ? 14.151 7.534 -16.899 1.00 89.38 95 GLU A N 1
ATOM 698 C CA . GLU A 1 95 ? 14.666 8.166 -18.123 1.00 89.38 95 GLU A CA 1
ATOM 699 C C . GLU A 1 95 ? 16.048 7.639 -18.521 1.00 89.38 95 GLU A C 1
ATOM 701 O O . GLU A 1 95 ? 16.308 7.422 -19.702 1.00 89.38 95 GLU A O 1
ATOM 706 N N . VAL A 1 96 ? 16.921 7.403 -17.537 1.00 90.50 96 VAL A N 1
ATOM 707 C CA . VAL A 1 96 ? 18.286 6.906 -17.771 1.00 90.50 96 VAL A CA 1
ATOM 708 C C . VAL A 1 96 ? 18.309 5.401 -18.051 1.00 90.50 96 VAL A C 1
ATOM 710 O O . VAL A 1 96 ? 19.198 4.914 -18.751 1.00 90.50 96 VAL A O 1
ATOM 713 N N . SER A 1 97 ? 17.345 4.644 -17.521 1.00 88.00 97 SER A N 1
ATOM 714 C CA . SER A 1 97 ? 17.293 3.198 -17.730 1.00 88.00 97 SER A CA 1
ATOM 715 C C . SER A 1 97 ? 17.054 2.852 -19.201 1.00 88.00 97 SER A C 1
ATOM 717 O O . SER A 1 97 ? 16.185 3.410 -19.868 1.00 88.00 97 SER A O 1
ATOM 719 N N . THR A 1 98 ? 17.803 1.882 -19.718 1.00 87.25 98 THR A N 1
ATOM 720 C CA . THR A 1 98 ? 17.651 1.355 -21.084 1.00 87.25 98 THR A CA 1
ATOM 721 C C . THR A 1 98 ? 16.845 0.057 -21.127 1.00 87.25 98 THR A C 1
ATOM 723 O O . THR A 1 98 ? 16.373 -0.333 -22.190 1.00 87.25 98 THR A O 1
ATOM 726 N N . SER A 1 99 ? 16.646 -0.584 -19.974 1.00 90.56 99 SER A N 1
ATOM 727 C CA . SER A 1 99 ? 15.951 -1.862 -19.817 1.00 90.56 99 SER A CA 1
ATOM 728 C C . SER A 1 99 ? 14.451 -1.648 -19.619 1.00 90.56 99 SER A C 1
ATOM 730 O O . SER A 1 99 ? 14.025 -0.976 -18.676 1.00 90.56 99 SER A O 1
ATOM 732 N N . ASP A 1 100 ? 13.631 -2.247 -20.484 1.00 88.06 100 ASP A N 1
ATOM 733 C CA . ASP A 1 100 ? 12.168 -2.148 -20.390 1.00 88.06 100 ASP A CA 1
ATOM 734 C C . ASP A 1 100 ? 11.623 -2.811 -19.119 1.00 88.06 100 ASP A C 1
ATOM 736 O O . ASP A 1 100 ? 10.700 -2.284 -18.494 1.00 88.06 100 ASP A O 1
ATOM 740 N N . TYR A 1 101 ? 12.260 -3.899 -18.675 1.00 88.12 101 TYR A N 1
ATOM 741 C CA . TYR A 1 101 ? 11.941 -4.555 -17.408 1.00 88.12 101 TYR A CA 1
ATOM 742 C C . TYR A 1 101 ? 12.130 -3.602 -16.222 1.00 88.12 101 TYR A C 1
ATOM 744 O O . TYR A 1 101 ? 11.250 -3.471 -15.370 1.00 88.12 101 TYR A O 1
ATOM 752 N N . ASP A 1 102 ? 13.254 -2.887 -16.173 1.00 86.19 102 ASP A N 1
ATOM 753 C CA . ASP A 1 102 ? 13.532 -1.974 -15.063 1.00 86.19 102 ASP A CA 1
ATOM 754 C C . ASP A 1 102 ? 12.622 -0.745 -15.111 1.00 86.19 102 ASP A C 1
ATOM 756 O O . ASP A 1 102 ? 12.127 -0.306 -14.072 1.00 86.19 102 ASP A O 1
ATOM 760 N N . LYS A 1 103 ? 12.312 -0.234 -16.311 1.00 88.75 103 LYS A N 1
ATOM 761 C CA . LYS A 1 103 ? 11.338 0.854 -16.486 1.00 88.75 103 LYS A CA 1
ATOM 762 C C . LYS A 1 103 ? 9.962 0.479 -15.958 1.00 88.75 103 LYS A C 1
ATOM 764 O O . LYS A 1 103 ? 9.353 1.278 -15.251 1.00 88.75 103 LYS A O 1
ATOM 769 N N . GLU A 1 104 ? 9.461 -0.709 -16.284 1.00 88.88 104 GLU A N 1
ATOM 770 C CA . GLU A 1 104 ? 8.158 -1.176 -15.806 1.00 88.88 104 GLU A CA 1
ATOM 771 C C . GLU A 1 104 ? 8.132 -1.248 -14.274 1.00 88.88 104 GLU A C 1
ATOM 773 O O . GLU A 1 104 ? 7.217 -0.748 -13.618 1.00 88.88 104 GLU A O 1
ATOM 778 N N . LYS A 1 105 ? 9.204 -1.770 -13.676 1.00 89.00 105 LYS A N 1
ATOM 779 C CA . LYS A 1 105 ? 9.307 -1.917 -12.222 1.00 89.00 105 LYS A CA 1
ATOM 780 C C . LYS A 1 105 ? 9.509 -0.605 -11.476 1.00 89.00 105 LYS A C 1
ATOM 782 O O . LYS A 1 105 ? 8.983 -0.448 -10.372 1.00 89.00 105 LYS A O 1
ATOM 787 N N . LEU A 1 106 ? 10.208 0.355 -12.066 1.00 89.19 106 LEU A N 1
ATOM 788 C CA . LEU A 1 106 ? 10.297 1.710 -11.530 1.00 89.19 106 LEU A CA 1
ATOM 789 C C . LEU A 1 106 ? 8.961 2.454 -11.665 1.00 89.19 106 LEU A C 1
ATOM 791 O O . LEU A 1 106 ? 8.568 3.153 -10.732 1.00 89.19 106 LEU A O 1
ATOM 795 N N . LYS A 1 107 ? 8.210 2.247 -12.757 1.00 88.00 107 LYS A N 1
ATOM 796 C CA . LYS A 1 107 ? 6.847 2.785 -12.916 1.00 88.00 107 LYS A CA 1
ATOM 797 C C . LYS A 1 107 ? 5.880 2.225 -11.872 1.00 88.00 107 LYS A C 1
ATOM 799 O O . LYS A 1 107 ? 5.123 2.996 -11.292 1.00 88.00 107 LYS A O 1
ATOM 804 N N . GLU A 1 108 ? 5.940 0.926 -11.569 1.00 86.94 108 GLU A N 1
ATOM 805 C CA . GLU A 1 108 ? 5.142 0.317 -10.490 1.00 86.94 108 GLU A CA 1
ATOM 806 C C . GLU A 1 108 ? 5.434 0.958 -9.124 1.00 86.94 108 GLU A C 1
ATOM 808 O O . GLU A 1 108 ? 4.518 1.211 -8.339 1.00 86.94 108 GLU A O 1
ATOM 813 N N . ARG A 1 109 ? 6.711 1.226 -8.824 1.00 88.00 109 ARG A N 1
ATOM 814 C CA . ARG A 1 109 ? 7.114 1.907 -7.583 1.00 88.00 109 ARG A CA 1
ATOM 815 C C . ARG A 1 109 ? 6.632 3.351 -7.556 1.00 88.00 109 ARG A C 1
ATOM 817 O O . ARG A 1 109 ? 6.057 3.778 -6.557 1.00 88.00 109 ARG A O 1
ATOM 824 N N . LEU A 1 110 ? 6.818 4.074 -8.658 1.00 87.38 110 LEU A N 1
ATOM 825 C CA . LEU A 1 110 ? 6.360 5.450 -8.803 1.00 87.38 110 LEU A CA 1
ATOM 826 C C . LEU A 1 110 ? 4.852 5.547 -8.587 1.00 87.38 110 LEU A C 1
ATOM 828 O O . LEU A 1 110 ? 4.421 6.382 -7.803 1.00 87.38 110 LEU A O 1
ATOM 832 N N . ALA A 1 111 ? 4.069 4.661 -9.208 1.00 86.44 111 ALA A N 1
ATOM 833 C CA . ALA A 1 111 ? 2.617 4.631 -9.063 1.00 86.44 111 ALA A CA 1
ATOM 834 C C . ALA A 1 111 ? 2.178 4.403 -7.608 1.00 86.44 111 ALA A C 1
ATOM 836 O O . ALA A 1 111 ? 1.214 5.013 -7.154 1.00 86.44 111 ALA A O 1
ATOM 837 N N . LYS A 1 112 ? 2.902 3.571 -6.848 1.00 84.19 112 LYS A N 1
ATOM 838 C CA . LYS A 1 112 ? 2.622 3.350 -5.419 1.00 84.19 112 LYS A CA 1
ATOM 839 C C . LYS A 1 112 ? 2.947 4.568 -4.553 1.00 84.19 112 LYS A C 1
ATOM 841 O O . LYS A 1 112 ? 2.262 4.794 -3.562 1.00 84.19 112 LYS A O 1
ATOM 846 N N . LEU A 1 113 ? 3.970 5.341 -4.919 1.00 81.19 113 LEU A N 1
ATOM 847 C CA . LEU A 1 113 ? 4.361 6.559 -4.205 1.00 81.19 113 LEU A CA 1
ATOM 848 C C . LEU A 1 113 ? 3.460 7.752 -4.544 1.00 81.19 113 LEU A C 1
ATOM 850 O O . LEU A 1 113 ? 3.083 8.498 -3.647 1.00 81.19 113 LEU A O 1
ATOM 854 N N . SER A 1 114 ? 3.101 7.930 -5.817 1.00 77.62 114 SER A N 1
ATOM 855 C CA . SER A 1 114 ? 2.281 9.056 -6.277 1.00 77.62 114 SER A CA 1
ATOM 856 C C . SER A 1 114 ? 0.778 8.818 -6.138 1.00 77.62 114 SER A C 1
ATOM 858 O O . SER A 1 114 ? 0.032 9.772 -5.938 1.00 77.62 114 SER A O 1
ATOM 860 N N . GLY A 1 115 ? 0.321 7.567 -6.249 1.00 73.25 115 GLY A N 1
ATOM 861 C CA . GLY A 1 115 ? -1.102 7.218 -6.257 1.00 73.25 115 GLY A CA 1
ATOM 862 C C . GLY A 1 115 ? -1.801 7.415 -4.912 1.00 73.25 115 GLY A C 1
ATOM 863 O O . GLY A 1 115 ? -3.017 7.595 -4.876 1.00 73.25 115 GLY A O 1
ATOM 864 N N . GLY A 1 116 ? -1.042 7.427 -3.812 1.00 77.31 116 GLY A N 1
ATOM 865 C CA . GLY A 1 116 ? -1.575 7.622 -2.466 1.00 77.31 116 GLY A CA 1
ATOM 866 C C . GLY A 1 116 ? -2.648 6.595 -2.078 1.00 77.31 116 GLY A C 1
ATOM 867 O O . GLY A 1 116 ? -2.795 5.536 -2.689 1.00 77.31 116 GLY A O 1
ATOM 868 N N . VAL A 1 117 ? -3.405 6.902 -1.020 1.00 80.69 117 VAL A N 1
ATOM 869 C CA . VAL A 1 117 ? -4.526 6.069 -0.560 1.00 80.69 117 VAL A CA 1
ATOM 870 C C . VAL A 1 117 ? -5.740 6.952 -0.294 1.00 80.69 117 VAL A C 1
ATOM 872 O O . VAL A 1 117 ? -5.718 7.799 0.598 1.00 80.69 117 VAL A O 1
ATOM 875 N N . ALA A 1 118 ? -6.822 6.729 -1.041 1.00 79.94 118 ALA A N 1
ATOM 876 C CA . ALA A 1 118 ? -8.103 7.384 -0.804 1.00 79.94 118 ALA A CA 1
ATOM 877 C C . ALA A 1 118 ? -8.912 6.621 0.257 1.00 79.94 118 ALA A C 1
ATOM 879 O O . ALA A 1 118 ? -9.075 5.403 0.176 1.00 79.94 118 ALA A O 1
ATOM 880 N N . VAL A 1 119 ? -9.444 7.340 1.247 1.00 82.44 119 VAL A N 1
ATOM 881 C CA . VAL A 1 119 ? -10.298 6.769 2.299 1.00 82.44 119 VAL A CA 1
ATOM 882 C C . VAL A 1 119 ? -11.709 7.322 2.148 1.00 82.44 119 VAL A C 1
ATOM 884 O O . VAL A 1 119 ? -11.945 8.497 2.425 1.00 82.44 119 VAL A O 1
ATOM 887 N N . LEU A 1 120 ? -12.657 6.466 1.757 1.00 85.81 120 LEU A N 1
ATOM 888 C CA . LEU A 1 120 ? -14.078 6.806 1.749 1.00 85.81 120 LEU A CA 1
ATOM 889 C C . LEU A 1 120 ? -14.696 6.507 3.116 1.00 85.81 120 LEU A C 1
ATOM 891 O O . LEU A 1 120 ? -14.622 5.386 3.617 1.00 85.81 120 LEU A O 1
ATOM 895 N N . LYS A 1 121 ? -15.317 7.522 3.721 1.00 86.44 121 LYS A N 1
ATOM 896 C CA . LYS A 1 121 ? -16.075 7.381 4.967 1.00 86.44 121 LYS A CA 1
ATOM 897 C C . LYS A 1 121 ? -17.561 7.352 4.638 1.00 86.44 121 LYS A C 1
ATOM 899 O O . LYS A 1 121 ? -18.119 8.369 4.239 1.00 86.44 121 LYS A O 1
ATOM 904 N N . VAL A 1 122 ? -18.184 6.193 4.814 1.00 88.00 122 VAL A N 1
ATOM 905 C CA . VAL A 1 122 ? -19.620 6.000 4.586 1.00 88.00 122 VAL A CA 1
ATOM 906 C C . VAL A 1 122 ? -20.343 6.097 5.926 1.00 88.00 122 VAL A C 1
ATOM 908 O O . VAL A 1 122 ? -20.000 5.386 6.868 1.00 88.00 122 VAL A O 1
ATOM 911 N N . GLY A 1 123 ? -21.309 7.013 6.018 1.00 90.81 123 GLY A N 1
ATOM 912 C CA . GLY A 1 123 ? -22.128 7.237 7.211 1.00 90.81 123 GLY A CA 1
ATOM 913 C C . GLY A 1 123 ? -23.582 6.794 7.027 1.00 90.81 123 GLY A C 1
ATOM 914 O O . GLY A 1 123 ? -24.075 6.659 5.902 1.00 90.81 123 GLY A O 1
ATOM 915 N N . GLY A 1 124 ? -24.271 6.609 8.150 1.00 88.69 124 GLY A N 1
ATOM 916 C CA . GLY A 1 124 ? -25.672 6.196 8.238 1.00 88.69 124 GLY A CA 1
ATOM 917 C C . GLY A 1 124 ? -26.232 6.484 9.630 1.00 88.69 124 GLY A C 1
ATOM 918 O O . GLY A 1 124 ? -25.469 6.767 10.557 1.00 88.69 124 GLY A O 1
ATOM 919 N N . SER A 1 125 ? -27.556 6.448 9.767 1.00 90.19 125 SER A N 1
ATOM 920 C CA . SER A 1 125 ? -28.249 6.770 11.019 1.00 90.19 125 SER A CA 1
ATOM 921 C C . SER A 1 125 ? -28.336 5.578 11.977 1.00 90.19 125 SER A C 1
ATOM 923 O O . SER A 1 125 ? -28.492 5.774 13.178 1.00 90.19 125 SER A O 1
ATOM 925 N N . SER A 1 126 ? -28.208 4.349 11.469 1.00 92.94 126 SER A N 1
ATOM 926 C CA . SER A 1 126 ? -28.178 3.113 12.263 1.00 92.94 126 SER A CA 1
ATOM 927 C C . SER A 1 126 ? -27.015 2.206 11.850 1.00 92.94 126 SER A C 1
ATOM 929 O O . SER A 1 126 ? -26.513 2.303 10.731 1.00 92.94 126 SER A O 1
ATOM 931 N N . GLU A 1 127 ? -26.591 1.298 12.734 1.00 88.56 127 GLU A N 1
ATOM 932 C CA . GLU A 1 127 ? -25.496 0.353 12.452 1.00 88.56 127 GLU A CA 1
ATOM 933 C C . GLU A 1 127 ? -25.796 -0.542 11.239 1.00 88.56 127 GLU A C 1
ATOM 935 O O . GLU A 1 127 ? -24.925 -0.773 10.399 1.00 88.56 127 GLU A O 1
ATOM 940 N N . VAL A 1 128 ? -27.052 -0.982 11.110 1.00 92.38 128 VAL A N 1
ATOM 941 C CA . VAL A 1 128 ? -27.514 -1.803 9.982 1.00 92.38 128 VAL A CA 1
ATOM 942 C C . VAL A 1 128 ? -27.389 -1.030 8.670 1.00 92.38 128 VAL A C 1
ATOM 944 O O . VAL A 1 128 ? -26.857 -1.554 7.695 1.00 92.38 128 VAL A O 1
ATOM 947 N N . GLU A 1 129 ? -27.796 0.240 8.662 1.00 91.38 129 GLU A N 1
ATOM 948 C CA . GLU A 1 129 ? -27.710 1.094 7.478 1.00 91.38 129 GLU A CA 1
ATOM 949 C C . GLU A 1 129 ? -26.258 1.409 7.093 1.00 91.38 129 GLU A C 1
ATOM 951 O O . GLU A 1 129 ? -25.918 1.400 5.912 1.00 91.38 129 GLU A O 1
ATOM 956 N N . VAL A 1 130 ? -25.378 1.664 8.070 1.00 93.06 130 VAL A N 1
ATOM 957 C CA . VAL A 1 130 ? -23.945 1.877 7.802 1.00 93.06 130 VAL A CA 1
ATOM 958 C C . VAL A 1 130 ? -23.345 0.643 7.137 1.00 93.06 130 VAL A C 1
ATOM 960 O O . VAL A 1 130 ? -22.592 0.783 6.174 1.00 93.06 130 VAL A O 1
ATOM 963 N N . LYS A 1 131 ? -23.687 -0.554 7.625 1.00 90.75 131 LYS A N 1
ATOM 964 C CA . LYS A 1 131 ? -23.190 -1.810 7.062 1.00 90.75 131 LYS A CA 1
ATOM 965 C C . LYS A 1 131 ? -23.701 -2.028 5.638 1.00 90.75 131 LYS A C 1
ATOM 967 O O . LYS A 1 131 ? -22.896 -2.232 4.740 1.00 90.75 131 LYS A O 1
ATOM 972 N N . GLU A 1 132 ? -25.001 -1.866 5.410 1.00 94.00 132 GLU A N 1
ATOM 973 C CA . GLU A 1 132 ? -25.609 -2.014 4.084 1.00 94.00 132 GLU A CA 1
ATOM 974 C C . GLU A 1 132 ? -25.054 -0.998 3.068 1.00 94.00 132 GLU A C 1
ATOM 976 O O . GLU A 1 132 ? -24.717 -1.348 1.937 1.00 94.00 132 GLU A O 1
ATOM 981 N N . ARG A 1 133 ? -24.917 0.276 3.463 1.00 92.25 133 ARG A N 1
ATOM 982 C CA . ARG A 1 133 ? -24.331 1.312 2.600 1.00 92.25 133 ARG A CA 1
ATOM 983 C C . ARG A 1 133 ? -22.858 1.046 2.321 1.00 92.25 133 ARG A C 1
ATOM 985 O O . ARG A 1 133 ? -22.404 1.306 1.211 1.00 92.25 133 ARG A O 1
ATOM 992 N N . LYS A 1 134 ? -22.109 0.557 3.310 1.00 91.94 134 LYS A N 1
ATOM 993 C CA . LYS A 1 134 ? -20.708 0.178 3.126 1.00 91.94 134 LYS A CA 1
ATOM 994 C C . LYS A 1 134 ? -20.589 -0.950 2.102 1.00 91.94 134 LYS A C 1
ATOM 996 O O . LYS A 1 134 ? -19.801 -0.796 1.175 1.00 91.94 134 LYS A O 1
ATOM 1001 N N . ASP A 1 135 ? -21.389 -2.005 2.239 1.00 92.94 135 ASP A N 1
ATOM 1002 C CA . ASP A 1 135 ? -21.364 -3.154 1.330 1.00 92.94 135 ASP A CA 1
ATOM 1003 C C . ASP A 1 135 ? -21.723 -2.711 -0.105 1.00 92.94 135 ASP A C 1
ATOM 1005 O O . ASP A 1 135 ? -20.983 -2.996 -1.043 1.00 92.94 135 ASP A O 1
ATOM 1009 N N . ARG A 1 136 ? -22.751 -1.862 -0.278 1.00 93.50 136 ARG A N 1
ATOM 1010 C CA . ARG A 1 136 ? -23.099 -1.275 -1.591 1.00 93.50 136 ARG A CA 1
ATOM 1011 C C . ARG A 1 136 ? -21.979 -0.441 -2.216 1.00 93.50 136 ARG A C 1
ATOM 1013 O O . ARG A 1 136 ? -21.786 -0.473 -3.429 1.00 93.50 136 ARG A O 1
ATOM 1020 N N . VAL A 1 137 ? -21.272 0.352 -1.412 1.00 93.38 137 VAL A N 1
ATOM 1021 C CA . VAL A 1 137 ? -20.148 1.169 -1.897 1.00 93.38 137 VAL A CA 1
ATOM 1022 C C . VAL A 1 137 ? -18.950 0.290 -2.258 1.00 93.38 137 VAL A C 1
ATOM 1024 O O . VAL A 1 137 ? -18.263 0.581 -3.235 1.00 93.38 137 VAL A O 1
ATOM 1027 N N . GLU A 1 138 ? -18.703 -0.779 -1.502 1.00 90.50 138 GLU A N 1
ATOM 1028 C CA . GLU A 1 138 ? -17.641 -1.748 -1.783 1.00 90.50 138 GLU A CA 1
ATOM 1029 C C . GLU A 1 138 ? -17.908 -2.497 -3.098 1.00 90.50 138 GLU A C 1
ATOM 1031 O O . GLU A 1 138 ? -17.022 -2.560 -3.952 1.00 90.50 138 GLU A O 1
ATOM 1036 N N . ASP A 1 139 ? -19.147 -2.936 -3.324 1.00 93.19 139 ASP A N 1
ATOM 1037 C CA . ASP A 1 139 ? -19.570 -3.552 -4.585 1.00 93.19 139 ASP A CA 1
ATOM 1038 C C . ASP A 1 139 ? -19.439 -2.585 -5.767 1.00 93.19 139 ASP A C 1
ATOM 1040 O O . ASP A 1 139 ? -18.850 -2.926 -6.795 1.00 93.19 139 ASP A O 1
ATOM 1044 N N . ALA A 1 140 ? -19.922 -1.347 -5.620 1.00 92.62 140 ALA A N 1
ATOM 1045 C CA . ALA A 1 140 ? -19.808 -0.328 -6.662 1.00 92.62 140 ALA A CA 1
ATOM 1046 C C . ALA A 1 140 ? -18.342 -0.009 -7.004 1.00 92.62 140 ALA A C 1
ATOM 1048 O O . ALA A 1 140 ? -17.994 0.185 -8.172 1.00 92.62 140 ALA A O 1
ATOM 1049 N N . LEU A 1 141 ? -17.461 0.028 -6.002 1.00 89.62 141 LEU A N 1
ATOM 1050 C CA . LEU A 1 141 ? -16.032 0.258 -6.195 1.00 89.62 141 LEU A CA 1
ATOM 1051 C C . LEU A 1 141 ? -15.364 -0.899 -6.950 1.00 89.62 141 LEU A C 1
ATOM 1053 O O . LEU A 1 141 ? -14.540 -0.655 -7.831 1.00 89.62 141 LEU A O 1
ATOM 1057 N N . HIS A 1 142 ? -15.721 -2.148 -6.652 1.00 89.31 142 HIS A N 1
ATOM 1058 C CA . HIS A 1 142 ? -15.213 -3.294 -7.407 1.00 89.31 142 HIS A CA 1
ATOM 1059 C C . HIS A 1 142 ? -15.755 -3.327 -8.840 1.00 89.31 142 HIS A C 1
ATOM 1061 O O . HIS A 1 142 ? -14.977 -3.523 -9.772 1.00 89.31 142 HIS A O 1
ATOM 1067 N N . ALA A 1 143 ? -17.048 -3.051 -9.034 1.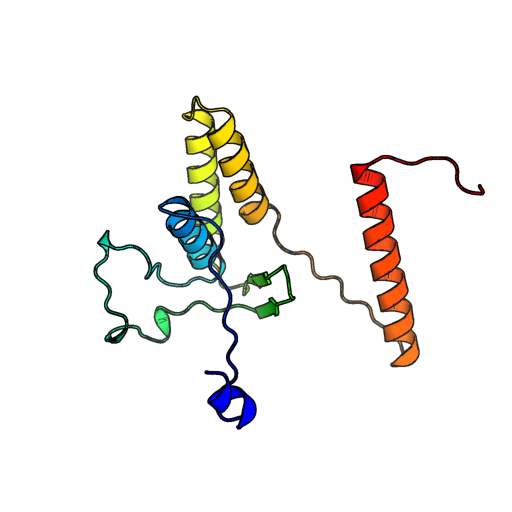00 91.94 143 ALA A N 1
ATOM 1068 C CA . ALA A 1 143 ? -17.668 -3.023 -10.357 1.00 91.94 143 ALA A CA 1
ATOM 1069 C C . ALA A 1 143 ? -17.060 -1.941 -11.262 1.00 91.94 143 ALA A C 1
ATOM 1071 O O . ALA A 1 143 ? -16.737 -2.198 -12.418 1.00 91.94 143 ALA A O 1
ATOM 1072 N N . THR A 1 144 ? -16.856 -0.733 -10.731 1.00 92.50 144 THR A N 1
ATOM 1073 C CA . THR A 1 144 ? -16.245 0.371 -11.489 1.00 92.50 144 THR A CA 1
ATOM 1074 C C . THR A 1 144 ? -14.780 0.112 -11.826 1.00 92.50 144 THR A C 1
ATOM 1076 O O . THR A 1 144 ? -14.347 0.468 -12.917 1.00 92.50 144 THR A O 1
ATOM 1079 N N . ARG A 1 145 ? -14.019 -0.544 -10.940 1.00 88.69 145 ARG A N 1
ATOM 1080 C CA . ARG A 1 145 ? -12.639 -0.959 -11.242 1.00 88.69 145 ARG A CA 1
ATOM 1081 C C . ARG A 1 145 ? -12.590 -1.999 -12.356 1.00 88.69 145 ARG A C 1
ATOM 1083 O O . ARG A 1 145 ? -11.863 -1.788 -13.318 1.00 88.69 145 ARG A O 1
ATOM 1090 N N . ALA A 1 146 ? -13.412 -3.044 -12.269 1.00 90.31 146 ALA A N 1
ATOM 1091 C CA . ALA A 1 146 ? -13.493 -4.071 -13.307 1.00 90.31 146 ALA A CA 1
ATOM 1092 C C . ALA A 1 146 ? -13.896 -3.475 -14.668 1.00 90.31 146 ALA A C 1
ATOM 1094 O O . ALA A 1 146 ? -13.268 -3.755 -15.683 1.00 90.31 146 ALA A O 1
ATOM 1095 N N . ALA A 1 147 ? -14.878 -2.568 -14.674 1.00 92.31 147 ALA A N 1
ATOM 1096 C CA . ALA A 1 147 ? -15.317 -1.868 -15.878 1.00 92.31 147 ALA A CA 1
ATOM 1097 C C . ALA A 1 147 ? -14.219 -1.002 -16.525 1.00 92.31 147 ALA A C 1
ATOM 1099 O O . ALA A 1 147 ? -14.197 -0.847 -17.743 1.00 92.31 147 ALA A O 1
ATOM 1100 N N . VAL A 1 148 ? -13.320 -0.415 -15.728 1.00 92.50 148 VAL A N 1
ATOM 1101 C CA . VAL A 1 148 ? -12.184 0.371 -16.241 1.00 92.50 148 VAL A CA 1
ATOM 1102 C C . VAL A 1 148 ? -11.071 -0.535 -16.771 1.00 92.50 148 VAL A C 1
ATOM 1104 O O . VAL A 1 148 ? -10.422 -0.175 -17.749 1.00 92.50 148 VAL A O 1
ATOM 1107 N N . GLU A 1 149 ? -10.847 -1.689 -16.141 1.00 87.25 149 GLU A N 1
ATOM 1108 C CA . GLU A 1 149 ? -9.784 -2.627 -16.521 1.00 87.25 149 GLU A CA 1
ATOM 1109 C C . GLU A 1 149 ? -10.124 -3.428 -17.785 1.00 87.25 149 GLU A C 1
ATOM 1111 O O . GLU A 1 149 ? -9.289 -3.534 -18.682 1.00 87.25 149 GLU A O 1
ATOM 1116 N N . GLU A 1 150 ? -11.343 -3.962 -17.879 1.00 90.69 150 GLU A N 1
ATOM 1117 C CA . GLU A 1 150 ? -11.749 -4.880 -18.957 1.00 90.69 150 GLU A CA 1
ATOM 1118 C C . GLU A 1 150 ? -12.750 -4.258 -19.946 1.00 90.69 150 GLU A C 1
ATOM 1120 O O . GLU A 1 150 ? -13.027 -4.829 -21.003 1.00 90.69 150 GLU A O 1
ATOM 1125 N N . GLY A 1 151 ? -13.267 -3.065 -19.644 1.00 88.19 151 GLY A N 1
ATOM 1126 C CA . GLY A 1 151 ? -14.327 -2.417 -20.413 1.00 88.19 151 GLY A CA 1
ATOM 1127 C C . GLY A 1 151 ? -15.732 -2.826 -19.958 1.00 88.19 151 GLY A C 1
ATOM 1128 O O . GLY A 1 151 ? -15.923 -3.546 -18.980 1.00 88.19 151 GLY A O 1
ATOM 1129 N N . VAL A 1 152 ? -16.753 -2.330 -20.663 1.00 92.56 152 VAL A N 1
ATOM 1130 C CA . VAL A 1 152 ? -18.168 -2.584 -20.348 1.00 92.56 152 VAL A CA 1
ATOM 1131 C C . VAL A 1 152 ? -18.876 -3.267 -21.510 1.00 92.56 152 VAL A C 1
ATOM 1133 O O . VAL A 1 152 ? -18.637 -2.950 -22.674 1.00 92.56 152 VAL A O 1
ATOM 1136 N N . VAL A 1 153 ? -19.795 -4.171 -21.182 1.00 90.81 153 VAL A N 1
ATOM 1137 C CA . VAL A 1 153 ? -20.693 -4.838 -22.133 1.00 90.81 153 VAL A CA 1
ATOM 1138 C C . VAL A 1 153 ? -22.153 -4.568 -21.751 1.00 90.81 153 VAL A C 1
ATOM 1140 O O . VAL A 1 153 ? -22.425 -4.263 -20.584 1.00 90.81 153 VAL A O 1
ATOM 1143 N N . PRO A 1 154 ? -23.111 -4.650 -22.696 1.00 91.44 154 PRO A N 1
ATOM 1144 C CA . PRO A 1 154 ? -24.530 -4.582 -22.367 1.00 91.44 154 PRO A CA 1
ATOM 1145 C C . PRO A 1 154 ? -24.883 -5.674 -21.352 1.00 91.44 154 PRO A C 1
ATOM 1147 O O . PRO A 1 154 ? -24.589 -6.846 -21.570 1.00 91.44 154 PRO A O 1
ATOM 1150 N N . GLY A 1 155 ? -25.474 -5.281 -20.225 1.00 88.50 155 GLY A N 1
ATOM 1151 C CA . GLY A 1 155 ? -25.957 -6.228 -19.222 1.00 88.50 155 GLY A CA 1
ATOM 1152 C C . GLY A 1 155 ? -27.276 -6.891 -19.633 1.00 88.50 155 GLY A C 1
ATOM 1153 O O . GLY A 1 155 ? -27.861 -6.556 -20.660 1.00 88.50 155 GLY A O 1
ATOM 1154 N N . GLY A 1 156 ? -27.779 -7.786 -18.779 1.00 86.50 156 GLY A N 1
ATOM 1155 C CA . GLY A 1 156 ? -29.086 -8.437 -18.956 1.00 86.50 156 GLY A CA 1
ATOM 1156 C C . GLY A 1 156 ? -29.049 -9.900 -19.410 1.00 86.50 156 GLY A C 1
ATOM 1157 O O . GLY A 1 156 ? -30.107 -10.523 -19.411 1.00 86.50 156 GLY A O 1
ATOM 1158 N N . GLY A 1 157 ? -27.860 -10.451 -19.693 1.00 73.38 157 GLY A N 1
ATOM 1159 C CA . GLY A 1 157 ? -27.668 -11.825 -20.180 1.00 73.38 157 GLY A CA 1
ATOM 1160 C C . GLY A 1 157 ? -27.381 -11.866 -21.670 1.00 73.38 157 GLY A C 1
ATOM 1161 O O . GLY A 1 157 ? -28.281 -11.478 -22.443 1.00 73.38 157 GLY A O 1
#

pLDDT: mean 83.59, std 9.06, range [54.97, 94.0]

InterPro domains:
  IPR001844 Chaperonin Cpn60/GroEL [PR00298] (7-30)
  IPR001844 Chaperonin Cpn60/GroEL [PR00298] (91-116)
  IPR001844 Chaperonin Cpn60/GroEL [PR00298] (139-157)
  IPR001844 Chaperonin Cpn60/GroEL [PTHR45633] (1-157)
  IPR002423 Chaperonin Cpn60/GroEL/TCP-1 family [PF00118] (22-157)
  IPR018370 Chaperonin Cpn60, conserved site [PS00296] (146-157)
  IPR027409 GroEL-like apical domain superfamily [G3DSA:3.50.7.10] (1-116)
  IPR027409 GroEL-like apical domain superfamily [SSF52029] (1-117)
  IPR027410 TCP-1-like chaperonin intermediate domain superfamily [G3DSA:3.30.260.10] (117-151)

Radius of gyration: 19.92 Å; chains: 1; bounding box: 55×32×49 Å

Foldseek 3Di:
DVVCVVVVNDDDDDDDQPDDDVVSLVLLVLVCLQQVAASPPPPVVPDDPVPDDPNNDGHFPDWDDDPPDIDTHHDPPSPVVSLVVSLVVLVVVLVPDPDPVVNVVSVVSSCVSPVHDDDDDQDDPDPVVSVVVVVVVVVVVVVVVCCVVPNDDDDDD

Organism: NCBI:txid319051

Secondary structure (DSSP, 8-state):
-HHHHHTTS------PPSSSTHHHHHHHHHHHHHHT---TT-GGG---GGG--TTTS--EEEEEE-SS-EEEEE-TTS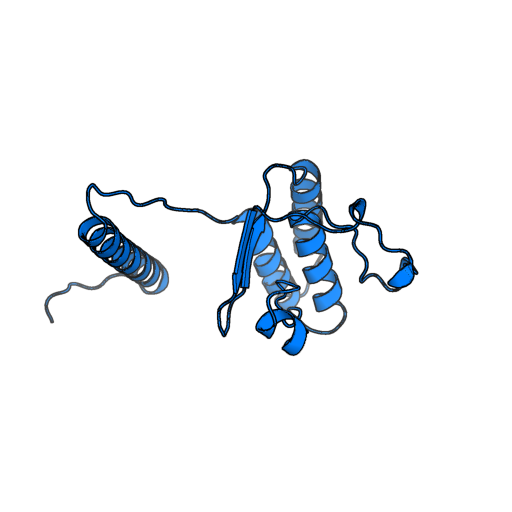-HHHHHHHHHHHHHHHHH---HHHHHHHHHHHHHHHS---------SSHHHHHHHHHHHHHHHHHHHHHHHH-------

Sequence (157 aa):
LVLNKLHGGLQVAAVKAPGFGDRRKDMLGDIAVIVGAKYVVNDELAVKMEDITLADLGTAKNVRITKDTTTIIGSVDSASSSIESRTNQIKSQIEVSTSDYDKEKLKERLAKLSGGVAVLKVGGSSEVEVKERKDRVEDALHATRAAVEEGVVPGGG